Protein AF-A0AAD5S3L3-F1 (afdb_monomer_lite)

Sequence (80 aa):
VKTPSPTSDQKSIMHHFPKFTQAPWEKQVASLFSLRLLQRVTPMDRLDGVKCKCNVSFEFIQKVGQSVKFDVSKYLFDFV

Structure (mmCIF, N/CA/C/O backbone):
data_AF-A0AAD5S3L3-F1
#
_entry.id   AF-A0AAD5S3L3-F1
#
loop_
_atom_site.group_PDB
_atom_site.id
_atom_site.type_symbol
_atom_site.label_atom_id
_atom_site.label_alt_id
_atom_site.label_comp_id
_atom_site.label_asym_id
_atom_site.label_entity_id
_atom_site.label_seq_id
_atom_site.pdbx_PDB_ins_code
_atom_site.Cartn_x
_atom_site.Cartn_y
_atom_site.Cartn_z
_atom_site.occupancy
_atom_site.B_iso_or_equiv
_atom_site.auth_seq_id
_atom_site.auth_comp_id
_atom_site.auth_asym_id
_atom_site.auth_atom_id
_atom_site.pdbx_PDB_model_num
ATOM 1 N N . VAL A 1 1 ? 33.018 1.347 -5.862 1.00 39.47 1 VAL A N 1
ATOM 2 C CA . VAL A 1 1 ? 31.718 1.303 -6.575 1.00 39.47 1 VAL A CA 1
ATOM 3 C C . VAL A 1 1 ? 31.125 2.701 -6.523 1.00 39.47 1 VAL A C 1
ATOM 5 O O . VAL A 1 1 ? 30.896 3.199 -5.431 1.00 39.47 1 VAL A O 1
ATOM 8 N N . LYS A 1 2 ? 31.033 3.388 -7.665 1.00 39.12 2 LYS A N 1
ATOM 9 C CA . LYS A 1 2 ? 30.631 4.799 -7.750 1.00 39.12 2 LYS A CA 1
ATOM 10 C C . LYS A 1 2 ? 29.104 4.860 -7.826 1.00 39.12 2 LYS A C 1
ATOM 12 O O . LYS A 1 2 ? 28.531 4.433 -8.822 1.00 39.12 2 LYS A O 1
ATOM 17 N N . THR A 1 3 ? 28.457 5.312 -6.760 1.00 45.56 3 THR A N 1
ATOM 18 C CA . THR A 1 3 ? 27.008 5.550 -6.720 1.00 45.56 3 THR A CA 1
ATOM 19 C C . THR A 1 3 ? 26.662 6.658 -7.723 1.00 45.56 3 THR A C 1
ATOM 21 O O . THR A 1 3 ? 27.331 7.695 -7.703 1.00 45.56 3 THR A O 1
ATOM 24 N N . PRO A 1 4 ? 25.679 6.475 -8.621 1.00 46.25 4 PRO A N 1
ATOM 25 C CA . PRO A 1 4 ? 25.294 7.521 -9.559 1.00 46.25 4 PRO A CA 1
ATOM 26 C C . PRO A 1 4 ? 24.585 8.662 -8.821 1.00 46.25 4 PRO A C 1
ATOM 28 O O . PRO A 1 4 ? 23.687 8.444 -8.008 1.00 46.25 4 PRO A O 1
ATOM 31 N N . SER A 1 5 ? 25.035 9.884 -9.094 1.00 48.03 5 SER A N 1
ATOM 32 C CA . SER A 1 5 ? 24.485 11.133 -8.574 1.00 48.03 5 SER A CA 1
ATOM 33 C C . SER A 1 5 ? 23.057 11.349 -9.098 1.00 48.03 5 SER A C 1
ATOM 35 O O . SER A 1 5 ? 22.841 11.172 -10.298 1.00 48.03 5 SER A O 1
ATOM 37 N N . PRO A 1 6 ? 22.092 11.775 -8.266 1.00 47.88 6 PRO A N 1
ATOM 38 C CA . PRO A 1 6 ? 20.742 12.080 -8.730 1.00 47.88 6 PRO A CA 1
ATOM 39 C C . PRO A 1 6 ? 20.749 13.323 -9.631 1.00 47.88 6 PRO A C 1
ATOM 41 O O . PRO A 1 6 ? 21.286 14.373 -9.264 1.00 47.88 6 PRO A O 1
ATOM 44 N N . THR A 1 7 ? 20.166 13.184 -10.821 1.00 57.34 7 THR A N 1
ATOM 45 C CA . THR A 1 7 ? 20.000 14.238 -11.830 1.00 57.34 7 THR A CA 1
ATOM 46 C C . THR A 1 7 ? 19.168 15.395 -11.266 1.00 57.34 7 THR A C 1
ATOM 48 O O . THR A 1 7 ? 18.236 15.177 -10.489 1.00 57.34 7 THR A O 1
ATOM 51 N N . SER A 1 8 ? 19.514 16.628 -11.650 1.00 51.97 8 SER A N 1
ATOM 52 C CA . SER A 1 8 ? 19.003 17.895 -11.098 1.00 51.97 8 SER A CA 1
ATOM 53 C C . SER A 1 8 ? 17.475 18.018 -11.000 1.00 51.97 8 SER A C 1
ATOM 55 O O . SER A 1 8 ? 16.994 18.725 -10.116 1.00 51.97 8 SER A O 1
ATOM 57 N N . ASP A 1 9 ? 16.710 17.284 -11.810 1.00 51.81 9 ASP A N 1
ATOM 58 C CA . ASP A 1 9 ? 15.242 17.298 -11.788 1.00 51.81 9 ASP A CA 1
ATOM 59 C C . ASP A 1 9 ? 14.640 16.651 -10.526 1.00 51.81 9 ASP A C 1
ATOM 61 O O . ASP A 1 9 ? 13.579 17.062 -10.055 1.00 51.81 9 ASP A O 1
ATOM 65 N N . GLN A 1 10 ? 15.346 15.703 -9.892 1.00 48.72 10 GLN A N 1
ATOM 66 C CA . GLN A 1 10 ? 14.865 15.042 -8.669 1.00 48.72 10 GLN A CA 1
ATOM 67 C C . GLN A 1 10 ? 14.982 15.912 -7.408 1.00 48.72 10 GLN A C 1
ATOM 69 O O . GLN A 1 10 ? 14.322 15.635 -6.407 1.00 48.72 10 GLN A O 1
ATOM 74 N N . LYS A 1 11 ? 15.775 16.993 -7.436 1.00 50.41 11 LYS A N 1
ATOM 75 C CA . LYS A 1 11 ? 15.915 17.905 -6.286 1.00 50.41 11 LYS A CA 1
ATOM 76 C C . LYS A 1 11 ? 14.712 18.832 -6.106 1.00 50.41 11 LYS A C 1
ATOM 78 O O . LYS A 1 11 ? 14.465 19.279 -4.988 1.00 50.41 11 LYS A O 1
ATOM 8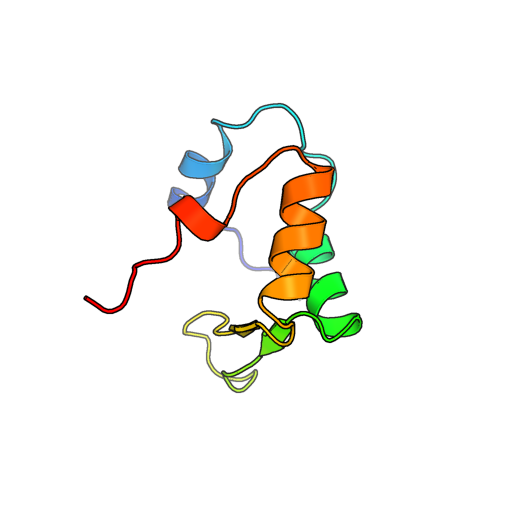3 N N . SER A 1 12 ? 13.960 19.108 -7.173 1.00 47.56 12 SER A N 1
ATOM 84 C CA . SER A 1 12 ? 12.928 20.155 -7.162 1.00 47.56 12 SER A CA 1
ATOM 85 C C . SER A 1 12 ? 11.662 19.745 -6.394 1.00 47.56 12 SER A C 1
ATOM 87 O O . SER A 1 12 ? 11.090 20.540 -5.654 1.00 47.56 12 SER A O 1
ATOM 89 N N . ILE A 1 13 ? 11.273 18.467 -6.461 1.00 55.28 13 ILE A N 1
ATOM 90 C CA . ILE A 1 13 ? 10.069 17.948 -5.779 1.00 55.28 13 ILE A CA 1
ATOM 91 C C . ILE A 1 13 ? 10.300 17.808 -4.258 1.00 55.28 13 ILE A C 1
ATOM 93 O O . ILE A 1 13 ? 9.363 17.802 -3.462 1.00 55.28 13 ILE A O 1
ATOM 97 N N . MET A 1 14 ? 11.566 17.759 -3.832 1.00 48.94 14 MET A N 1
ATOM 98 C CA . MET A 1 14 ? 11.965 17.474 -2.451 1.00 48.94 14 MET A CA 1
ATOM 99 C C . MET A 1 14 ? 11.977 18.712 -1.536 1.00 48.94 14 MET A C 1
ATOM 101 O O . MET A 1 14 ? 12.006 18.572 -0.315 1.00 48.94 14 MET A O 1
ATOM 105 N N . HIS A 1 15 ? 11.921 19.925 -2.099 1.00 49.97 15 HIS A N 1
ATOM 106 C CA . HIS A 1 15 ? 12.003 21.178 -1.335 1.00 49.97 15 HIS A CA 1
ATOM 107 C C . HIS A 1 15 ? 10.676 21.639 -0.703 1.00 49.97 15 HIS A C 1
ATOM 109 O O . HIS A 1 15 ? 10.691 22.572 0.098 1.00 49.97 15 HIS A O 1
ATOM 115 N N . HIS A 1 16 ? 9.540 21.005 -1.020 1.00 49.31 16 HIS A N 1
ATOM 116 C CA . HIS A 1 16 ? 8.217 21.475 -0.574 1.00 49.31 16 HIS A CA 1
ATOM 117 C C . HIS A 1 16 ? 7.664 20.785 0.690 1.00 49.31 16 HIS A C 1
ATOM 119 O O . HIS A 1 16 ? 6.603 21.166 1.176 1.00 49.31 16 HIS A O 1
ATOM 125 N N . PHE A 1 17 ? 8.383 19.815 1.270 1.00 44.75 17 PHE A N 1
ATOM 126 C CA . PHE A 1 17 ? 7.965 19.116 2.497 1.00 44.75 17 PHE A CA 1
ATOM 127 C C . PHE A 1 17 ? 9.051 19.179 3.586 1.00 44.75 17 PHE A C 1
ATOM 129 O O . PHE A 1 17 ? 9.807 18.226 3.781 1.00 44.75 17 PHE A O 1
ATOM 136 N N . PRO A 1 18 ? 9.158 20.293 4.332 1.00 49.09 18 PRO A N 1
ATOM 137 C CA . PRO A 1 18 ? 10.323 20.573 5.169 1.00 49.09 18 PRO A CA 1
ATOM 138 C C . PRO A 1 18 ? 10.279 19.954 6.584 1.00 49.09 18 PRO A C 1
ATOM 140 O O . PRO A 1 18 ? 10.816 20.558 7.508 1.00 49.09 18 PRO A O 1
ATOM 143 N N . LYS A 1 19 ? 9.649 18.787 6.823 1.00 43.75 19 LYS A N 1
ATOM 144 C CA . LYS A 1 19 ? 9.525 18.247 8.205 1.00 43.75 19 LYS A CA 1
ATOM 145 C C . LYS A 1 19 ? 9.741 16.739 8.434 1.00 43.75 19 LYS A C 1
ATOM 147 O O . LYS A 1 19 ? 9.451 16.281 9.533 1.00 43.75 19 LYS A O 1
ATOM 152 N N . PHE A 1 20 ? 10.285 15.955 7.495 1.00 45.50 20 PHE A N 1
ATOM 153 C CA . PHE A 1 20 ? 10.534 14.515 7.761 1.00 45.50 20 PHE A CA 1
ATOM 154 C C . PHE A 1 20 ? 11.875 13.956 7.248 1.00 45.50 20 PHE A C 1
ATOM 156 O O . PHE A 1 20 ? 12.078 12.745 7.168 1.00 45.50 20 PHE A O 1
ATOM 163 N N . THR A 1 21 ? 12.825 14.826 6.908 1.00 48.09 21 THR A N 1
ATOM 164 C CA . THR A 1 21 ? 14.049 14.469 6.174 1.00 48.09 21 THR A CA 1
ATOM 165 C C . THR A 1 21 ? 15.178 13.944 7.070 1.00 48.09 21 THR A C 1
ATOM 167 O O . THR A 1 21 ? 16.296 14.448 7.020 1.00 48.09 21 THR A O 1
ATOM 170 N N . GLN A 1 22 ? 14.920 12.921 7.891 1.00 48.12 22 GLN A N 1
ATOM 171 C CA . GLN A 1 22 ? 16.006 12.217 8.597 1.00 48.12 22 GLN A CA 1
ATOM 172 C C . GLN A 1 22 ? 16.007 10.693 8.428 1.00 48.12 22 GLN A C 1
ATOM 174 O O . GLN A 1 22 ? 16.830 9.998 9.019 1.00 48.12 22 GLN A O 1
ATOM 179 N N . ALA A 1 23 ? 15.171 10.162 7.537 1.00 52.56 23 ALA A N 1
ATOM 180 C CA . ALA A 1 23 ? 15.335 8.814 7.012 1.00 52.56 23 ALA A CA 1
ATOM 181 C C . ALA A 1 23 ? 15.319 8.875 5.479 1.00 52.56 23 ALA A C 1
ATOM 183 O O . ALA A 1 23 ? 14.434 9.526 4.923 1.00 52.56 23 ALA A O 1
ATOM 184 N N . PRO A 1 24 ? 16.258 8.209 4.780 1.00 72.31 24 PRO A N 1
ATOM 185 C CA . PRO A 1 24 ? 16.119 7.989 3.349 1.00 72.31 24 PRO A CA 1
ATOM 186 C C . PRO A 1 24 ? 14.794 7.250 3.147 1.00 72.31 24 PRO A C 1
ATOM 188 O O . PRO A 1 24 ? 14.605 6.168 3.714 1.00 72.31 24 PRO A O 1
ATOM 191 N N . TRP A 1 25 ? 13.857 7.832 2.402 1.00 72.25 25 TRP A N 1
ATOM 192 C CA . TRP A 1 25 ? 12.588 7.188 2.047 1.00 72.25 25 TRP A CA 1
ATOM 193 C C . TRP A 1 25 ? 12.846 5.819 1.391 1.00 72.25 25 TRP A C 1
ATOM 195 O O . TRP A 1 25 ? 12.069 4.882 1.561 1.00 72.25 25 TRP A O 1
ATOM 205 N N . GLU A 1 26 ? 14.013 5.658 0.759 1.00 73.25 26 GLU A N 1
ATOM 206 C CA . GLU A 1 26 ? 14.544 4.409 0.225 1.00 73.25 26 GLU A CA 1
ATOM 207 C C . GLU A 1 26 ? 14.618 3.307 1.294 1.00 73.25 26 GLU A C 1
ATOM 209 O O . GLU A 1 26 ? 14.265 2.159 1.023 1.00 73.25 26 GLU A O 1
ATOM 214 N N . LYS A 1 27 ? 15.024 3.639 2.530 1.00 78.44 27 LYS A N 1
ATOM 215 C CA . LYS A 1 27 ? 15.071 2.681 3.648 1.00 78.44 27 LYS A CA 1
ATOM 216 C C . LYS A 1 27 ? 13.674 2.303 4.128 1.00 78.44 27 LYS A C 1
ATOM 218 O O . LYS A 1 27 ? 13.443 1.145 4.459 1.00 78.44 27 LYS A O 1
ATOM 223 N N . GLN A 1 28 ? 12.740 3.253 4.152 1.00 81.25 28 GLN A N 1
ATOM 224 C CA . GLN A 1 28 ? 11.356 2.972 4.541 1.00 81.25 28 GLN A CA 1
ATOM 225 C C . GLN A 1 28 ? 10.687 2.044 3.523 1.00 81.25 28 GLN A C 1
ATOM 227 O O . GLN A 1 28 ? 10.091 1.041 3.906 1.00 81.25 28 GLN A O 1
ATOM 232 N N . VAL A 1 29 ? 10.874 2.310 2.229 1.00 80.56 29 VAL A N 1
ATOM 233 C CA . VAL A 1 29 ? 10.369 1.464 1.141 1.00 80.56 29 VAL A CA 1
ATOM 234 C C . VAL A 1 29 ? 11.016 0.074 1.159 1.00 80.56 29 VAL A C 1
ATOM 236 O O . VAL A 1 29 ? 10.316 -0.924 0.994 1.00 80.56 29 VAL A O 1
ATOM 239 N N . ALA A 1 30 ? 12.324 -0.027 1.421 1.00 82.31 30 ALA A N 1
ATOM 240 C CA . ALA A 1 30 ? 13.002 -1.317 1.571 1.00 82.31 30 ALA A CA 1
ATOM 241 C C . ALA A 1 30 ? 12.397 -2.164 2.704 1.00 82.31 30 ALA A C 1
ATOM 243 O O . ALA A 1 30 ? 12.145 -3.354 2.513 1.00 82.31 30 ALA A O 1
ATOM 244 N N . SER A 1 31 ? 12.084 -1.550 3.849 1.00 85.12 31 SER A N 1
ATOM 245 C CA . SER A 1 31 ? 11.408 -2.235 4.956 1.00 85.12 31 SER A CA 1
ATOM 246 C C . SER A 1 31 ? 10.033 -2.773 4.559 1.00 85.12 31 SER A C 1
ATOM 248 O O . SER A 1 31 ? 9.680 -3.878 4.960 1.00 85.12 31 SER A O 1
ATOM 250 N N . LEU A 1 32 ? 9.274 -2.058 3.723 1.00 85.19 32 LEU A N 1
ATOM 251 C CA . LEU A 1 32 ? 7.979 -2.541 3.229 1.00 85.19 32 LEU A CA 1
ATOM 252 C C . LEU A 1 32 ? 8.114 -3.789 2.339 1.00 85.19 32 LEU A C 1
ATOM 254 O O . LEU A 1 32 ? 7.248 -4.664 2.395 1.00 85.19 32 LEU A O 1
ATOM 258 N N . PHE A 1 33 ? 9.195 -3.910 1.558 1.00 83.44 33 PHE A N 1
ATOM 259 C CA . PHE A 1 33 ? 9.502 -5.144 0.822 1.00 83.44 33 PHE A CA 1
ATOM 260 C C . PHE A 1 33 ? 9.894 -6.287 1.766 1.00 83.44 33 PHE A C 1
ATOM 262 O O . PHE A 1 33 ? 9.379 -7.396 1.622 1.00 83.44 33 PHE A O 1
ATOM 269 N N . SER A 1 34 ? 10.752 -6.023 2.758 1.00 85.00 34 SER A N 1
ATOM 270 C CA . SER A 1 34 ? 11.167 -7.023 3.756 1.00 85.00 34 SER A CA 1
ATOM 271 C C . SER A 1 34 ? 9.987 -7.558 4.572 1.00 85.00 34 SER A C 1
ATOM 273 O O . SER A 1 34 ? 9.910 -8.754 4.841 1.00 85.00 34 SER A O 1
ATOM 275 N N . LEU A 1 35 ? 9.031 -6.688 4.907 1.00 86.50 35 LEU A N 1
ATOM 276 C CA . LEU A 1 35 ? 7.792 -7.030 5.614 1.00 86.50 35 LEU A CA 1
ATOM 277 C C . LEU A 1 35 ? 6.705 -7.616 4.695 1.00 86.50 35 LEU A C 1
ATOM 279 O O . LEU A 1 35 ? 5.605 -7.896 5.160 1.00 86.50 35 LEU A O 1
ATOM 283 N N . ARG A 1 36 ? 6.991 -7.803 3.396 1.00 84.56 36 ARG A N 1
ATOM 284 C CA . ARG A 1 36 ? 6.053 -8.311 2.376 1.00 84.56 36 ARG A CA 1
ATOM 285 C C . ARG A 1 36 ? 4.759 -7.500 2.251 1.00 84.56 36 ARG A C 1
ATOM 287 O O . ARG A 1 36 ? 3.731 -8.037 1.845 1.00 84.56 36 ARG A O 1
ATOM 294 N N . LEU A 1 37 ? 4.816 -6.209 2.564 1.00 85.25 37 LEU A N 1
ATOM 295 C CA . LEU A 1 37 ? 3.712 -5.269 2.352 1.00 85.25 37 LEU A CA 1
ATOM 296 C C . LEU A 1 37 ? 3.703 -4.762 0.903 1.00 85.25 37 LEU A C 1
ATOM 298 O O . LEU A 1 37 ? 2.645 -4.515 0.327 1.00 85.25 37 LEU A O 1
ATOM 302 N N . LEU A 1 38 ? 4.889 -4.681 0.292 1.00 84.94 38 LEU A N 1
ATOM 303 C CA . LEU A 1 38 ? 5.082 -4.450 -1.136 1.00 84.94 38 LEU A CA 1
ATOM 304 C C . LEU A 1 38 ? 5.767 -5.657 -1.771 1.00 84.94 38 LEU A C 1
ATOM 306 O O . LEU A 1 38 ? 6.666 -6.260 -1.187 1.00 84.94 38 LEU A O 1
ATOM 310 N N . GLN A 1 39 ? 5.378 -5.979 -3.002 1.00 85.62 39 GLN A N 1
ATOM 311 C CA . GLN A 1 39 ? 6.044 -6.993 -3.810 1.00 85.62 39 GLN A CA 1
ATOM 312 C C . GLN A 1 39 ? 6.542 -6.369 -5.110 1.00 85.62 39 GLN A C 1
ATOM 314 O O . GLN A 1 39 ? 5.810 -5.672 -5.812 1.00 85.62 39 GLN A O 1
ATOM 319 N N . ARG A 1 40 ? 7.804 -6.627 -5.449 1.00 82.38 40 ARG A N 1
ATOM 320 C CA . ARG A 1 40 ? 8.388 -6.184 -6.714 1.00 82.38 40 ARG A CA 1
ATOM 321 C C . ARG A 1 40 ? 7.797 -7.002 -7.866 1.00 82.38 40 ARG A C 1
ATOM 323 O O . ARG A 1 40 ? 7.685 -8.221 -7.762 1.00 82.38 40 ARG A O 1
ATOM 330 N N . VAL A 1 41 ? 7.413 -6.320 -8.943 1.00 82.25 41 VAL A N 1
ATOM 331 C CA . VAL A 1 41 ? 6.832 -6.933 -10.152 1.00 82.25 41 VAL A CA 1
ATOM 332 C C . VAL A 1 41 ? 7.850 -6.965 -11.294 1.00 82.25 41 VAL A C 1
ATOM 334 O O . VAL A 1 41 ? 7.817 -7.880 -12.109 1.00 82.25 41 VAL A O 1
ATOM 337 N N . THR A 1 42 ? 8.787 -6.011 -11.350 1.00 73.38 42 THR A N 1
ATOM 338 C CA . THR A 1 42 ? 9.875 -6.028 -12.339 1.00 73.38 42 THR A CA 1
ATOM 339 C C . THR A 1 42 ? 11.075 -6.874 -11.893 1.00 73.38 42 THR A C 1
ATOM 341 O O . THR A 1 42 ? 11.484 -6.787 -10.733 1.00 73.38 42 THR A O 1
ATOM 344 N N . PRO A 1 43 ? 11.698 -7.645 -12.804 1.00 66.00 43 PRO A N 1
ATOM 345 C CA . PRO A 1 43 ? 12.996 -8.270 -12.556 1.00 66.00 43 PRO A CA 1
ATOM 346 C C . PRO A 1 43 ? 14.049 -7.225 -12.156 1.00 66.00 43 PRO A C 1
ATOM 348 O O . PRO A 1 43 ? 14.008 -6.095 -12.644 1.00 66.00 43 PRO A O 1
ATOM 351 N N . MET A 1 44 ? 14.990 -7.599 -11.283 1.00 62.12 44 MET A N 1
ATOM 352 C CA . MET A 1 44 ? 16.040 -6.701 -10.764 1.00 62.12 44 MET A CA 1
ATOM 353 C C . MET A 1 44 ? 16.942 -6.096 -11.857 1.00 62.12 44 MET A C 1
ATOM 355 O O . MET A 1 44 ? 17.502 -5.029 -11.632 1.00 62.12 44 MET A O 1
ATOM 359 N N . ASP A 1 45 ? 17.033 -6.729 -13.030 1.00 58.16 45 ASP A N 1
ATOM 360 C CA . ASP A 1 45 ? 17.938 -6.337 -14.123 1.00 58.16 45 ASP A CA 1
ATOM 361 C C . ASP A 1 45 ? 17.388 -5.260 -15.076 1.00 58.16 45 ASP A C 1
ATOM 363 O O . ASP A 1 45 ? 18.088 -4.840 -15.997 1.00 58.16 45 ASP A O 1
ATOM 367 N N . ARG A 1 46 ? 16.146 -4.784 -14.892 1.00 52.91 46 ARG A N 1
ATOM 368 C CA . ARG A 1 46 ? 15.603 -3.681 -15.704 1.00 52.91 46 ARG A CA 1
ATOM 369 C C . ARG A 1 46 ? 15.742 -2.341 -14.983 1.00 52.91 46 ARG A C 1
ATOM 371 O O . ARG A 1 46 ? 15.122 -2.113 -13.948 1.00 52.91 46 ARG A O 1
ATOM 378 N N . LEU A 1 47 ? 16.515 -1.442 -15.593 1.00 54.69 47 LEU A N 1
ATOM 379 C CA . LEU A 1 47 ? 16.725 -0.045 -15.181 1.00 54.69 47 LEU A CA 1
ATOM 380 C C . LEU A 1 47 ? 15.480 0.849 -15.375 1.00 54.69 47 LEU A C 1
ATOM 382 O O . LEU A 1 47 ? 15.480 1.995 -14.929 1.00 54.69 47 LEU A O 1
ATOM 386 N N . ASP A 1 48 ? 14.406 0.323 -15.974 1.00 60.38 48 ASP A N 1
ATOM 387 C CA . ASP A 1 48 ? 13.133 1.014 -16.230 1.00 60.38 48 ASP A CA 1
ATOM 388 C C . ASP A 1 48 ? 12.259 1.147 -14.965 1.00 60.38 48 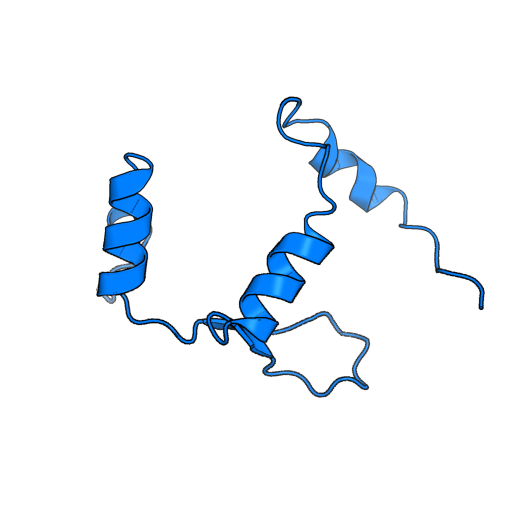ASP A C 1
ATOM 390 O O . ASP A 1 48 ? 11.098 0.738 -14.941 1.00 60.38 48 ASP A O 1
ATOM 394 N N . GLY A 1 49 ? 12.817 1.685 -13.881 1.00 63.75 49 GLY A N 1
ATOM 395 C CA . GLY A 1 49 ? 12.084 1.988 -12.651 1.00 63.75 49 GLY A CA 1
ATOM 396 C C . GLY A 1 49 ? 11.572 0.769 -11.860 1.00 63.75 49 GLY A C 1
ATOM 397 O O . GLY A 1 49 ? 11.261 -0.313 -12.363 1.00 63.75 49 GLY A O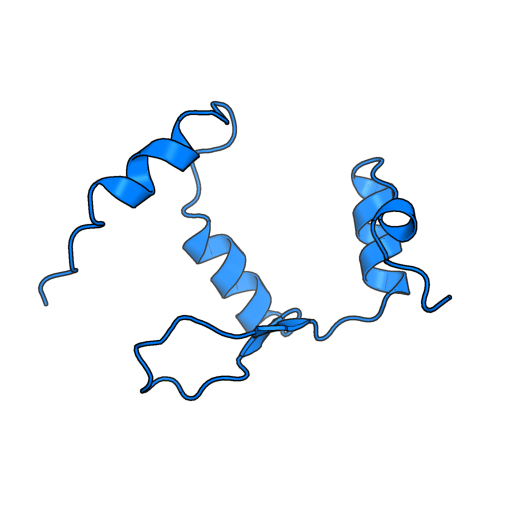 1
ATOM 398 N N . VAL A 1 50 ? 11.460 0.938 -10.543 1.00 69.38 50 VAL A N 1
ATOM 399 C CA . VAL A 1 50 ? 10.920 -0.107 -9.664 1.00 69.38 50 VAL A CA 1
ATOM 400 C C . VAL A 1 50 ? 9.399 -0.142 -9.798 1.00 69.38 50 VAL A C 1
ATOM 402 O O . VAL A 1 50 ? 8.709 0.723 -9.266 1.00 69.38 50 VAL A O 1
ATOM 405 N N . LYS A 1 51 ? 8.859 -1.167 -10.465 1.00 79.00 51 LYS A N 1
ATOM 406 C CA . LYS A 1 51 ? 7.423 -1.462 -10.442 1.00 79.00 51 LYS A CA 1
ATOM 407 C C . LYS A 1 51 ? 7.134 -2.385 -9.267 1.00 79.00 51 LYS A C 1
ATOM 409 O O . LYS A 1 51 ? 7.737 -3.455 -9.133 1.00 79.00 51 LYS A O 1
ATOM 414 N N . CYS A 1 52 ? 6.205 -1.979 -8.415 1.00 83.56 52 CYS A N 1
ATOM 415 C CA . CYS A 1 52 ? 5.764 -2.759 -7.270 1.00 83.56 52 CYS A CA 1
ATOM 416 C C . CYS A 1 52 ? 4.241 -2.865 -7.250 1.00 83.56 52 CYS A C 1
ATOM 418 O O . CYS A 1 52 ? 3.537 -1.997 -7.759 1.00 83.56 52 CYS A O 1
ATOM 420 N N . LYS A 1 53 ? 3.750 -3.959 -6.677 1.00 84.94 53 LYS A N 1
ATOM 421 C CA . LYS A 1 53 ? 2.348 -4.151 -6.329 1.00 84.94 53 LYS A CA 1
ATOM 422 C C . LYS A 1 53 ? 2.209 -4.124 -4.814 1.00 84.94 53 LYS A C 1
ATOM 424 O O . LYS A 1 53 ? 3.122 -4.528 -4.088 1.00 84.94 53 LYS A O 1
ATOM 429 N N . CYS A 1 54 ? 1.051 -3.680 -4.355 1.00 89.38 54 CYS A N 1
ATOM 430 C CA . CYS A 1 54 ? 0.671 -3.784 -2.958 1.00 89.38 54 CYS A CA 1
ATOM 431 C C . CYS A 1 54 ? 0.295 -5.241 -2.644 1.00 89.38 54 CYS A C 1
ATOM 433 O O . CYS A 1 54 ? -0.378 -5.882 -3.449 1.00 89.38 54 CYS A O 1
ATOM 435 N N . ASN A 1 55 ? 0.759 -5.776 -1.513 1.00 91.25 55 ASN A N 1
ATOM 436 C CA . ASN A 1 55 ? 0.482 -7.153 -1.079 1.00 91.25 55 ASN A CA 1
ATOM 437 C C . ASN A 1 55 ? -0.392 -7.194 0.188 1.00 91.25 55 ASN A C 1
ATOM 439 O O . ASN A 1 55 ? -0.391 -8.167 0.937 1.00 91.25 55 ASN A O 1
ATOM 443 N N . VAL A 1 56 ? -1.126 -6.115 0.448 1.00 90.00 56 VAL A N 1
ATOM 444 C CA . VAL A 1 56 ? -2.051 -6.002 1.577 1.00 90.00 56 VAL A CA 1
ATOM 445 C C . VAL A 1 56 ? -3.472 -5.783 1.081 1.00 90.00 56 VAL A C 1
ATOM 447 O O . VAL A 1 56 ? -3.688 -5.262 -0.014 1.00 90.00 56 VAL A O 1
ATOM 450 N N . SER A 1 57 ? -4.444 -6.194 1.892 1.00 91.38 57 SER A N 1
ATOM 451 C CA . SER A 1 57 ? -5.860 -5.976 1.609 1.00 91.38 57 SER A CA 1
ATOM 452 C C . SER A 1 57 ? -6.250 -4.508 1.789 1.00 91.38 57 SER A C 1
ATOM 454 O O . SER A 1 57 ? -5.585 -3.741 2.492 1.00 91.38 57 SER A O 1
ATOM 456 N N . PHE A 1 58 ? -7.378 -4.124 1.193 1.00 89.75 58 PHE A N 1
ATOM 457 C CA . PHE A 1 58 ? -7.939 -2.789 1.381 1.00 89.75 58 PHE A CA 1
ATOM 458 C C . PHE A 1 58 ? -8.261 -2.496 2.855 1.00 89.75 58 PHE A C 1
ATOM 460 O O . PHE A 1 58 ? -7.933 -1.417 3.340 1.00 89.75 58 PHE A O 1
ATOM 467 N N . GLU A 1 59 ? -8.784 -3.473 3.603 1.00 91.06 59 GLU A N 1
ATOM 468 C CA . GLU A 1 59 ? -9.059 -3.319 5.040 1.00 91.06 59 GLU A CA 1
ATOM 469 C C . GLU A 1 59 ? -7.812 -2.928 5.844 1.00 91.06 59 GLU A C 1
ATOM 471 O O . GLU A 1 59 ? -7.880 -2.098 6.753 1.00 91.06 59 GLU A O 1
ATOM 476 N N . PHE A 1 60 ? -6.654 -3.510 5.512 1.00 91.69 60 PHE A N 1
ATOM 477 C CA . PHE A 1 60 ? -5.393 -3.149 6.155 1.00 91.69 60 PHE A CA 1
ATOM 478 C C . PHE A 1 60 ? -5.029 -1.691 5.858 1.00 91.69 60 PHE A C 1
ATOM 480 O O . PHE A 1 60 ? -4.700 -0.935 6.773 1.00 91.69 60 PHE A O 1
ATOM 487 N N . ILE A 1 61 ? -5.140 -1.277 4.593 1.00 91.56 61 ILE A N 1
ATOM 488 C CA . ILE A 1 61 ? -4.865 0.099 4.169 1.00 91.56 61 ILE A CA 1
ATOM 489 C C . ILE A 1 61 ? -5.822 1.087 4.852 1.00 91.56 61 ILE A C 1
ATOM 491 O O . ILE A 1 61 ? -5.379 2.136 5.321 1.00 91.56 61 ILE A O 1
ATOM 495 N N . GLN A 1 62 ? -7.105 0.744 4.985 1.00 92.94 62 GLN A N 1
ATOM 496 C CA . GLN A 1 62 ? -8.075 1.566 5.709 1.00 92.94 62 GLN A CA 1
ATOM 497 C C . GLN A 1 62 ? -7.704 1.725 7.186 1.00 92.94 62 GLN A C 1
ATOM 499 O O . GLN A 1 62 ? -7.733 2.845 7.693 1.00 92.94 62 GLN A O 1
ATOM 504 N N . LYS A 1 63 ? -7.300 0.647 7.874 1.00 93.88 63 LYS A N 1
ATOM 505 C CA . LYS A 1 63 ? -6.863 0.712 9.283 1.00 93.88 63 LYS A CA 1
ATOM 506 C C . LYS A 1 63 ? -5.641 1.615 9.465 1.00 93.88 63 LYS A C 1
ATOM 508 O O . LYS A 1 63 ? -5.603 2.422 10.393 1.00 93.88 63 LYS A O 1
ATOM 513 N N . VAL A 1 64 ? -4.664 1.523 8.561 1.00 91.12 64 VAL A N 1
ATOM 514 C CA . VAL A 1 64 ? -3.501 2.425 8.559 1.00 91.12 64 VAL A CA 1
ATOM 515 C C . VAL A 1 64 ? -3.943 3.870 8.328 1.00 91.12 64 VAL A C 1
ATOM 517 O O . VAL A 1 64 ? -3.550 4.744 9.097 1.00 91.12 64 VAL A O 1
ATOM 520 N N . GLY A 1 65 ? -4.809 4.127 7.344 1.00 90.50 65 GLY A N 1
ATOM 521 C CA . GLY A 1 65 ? -5.366 5.459 7.096 1.00 90.50 65 GLY A CA 1
ATOM 522 C C . GLY A 1 65 ? -6.057 6.044 8.332 1.00 90.50 65 GLY A C 1
ATOM 523 O O . GLY A 1 65 ? -5.740 7.155 8.751 1.00 90.50 65 GLY A O 1
ATOM 524 N N . GLN A 1 66 ? -6.913 5.267 9.000 1.00 93.19 66 GLN A N 1
ATOM 525 C CA . GLN A 1 66 ? -7.600 5.686 10.228 1.00 93.19 66 GLN A CA 1
ATOM 526 C C . GLN A 1 66 ?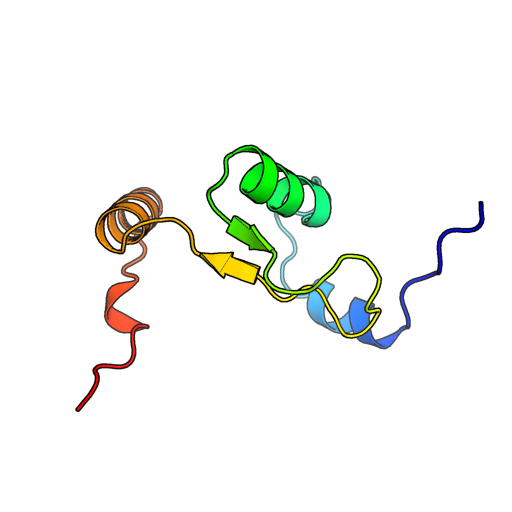 -6.626 6.085 11.345 1.00 93.19 66 GLN A C 1
ATOM 528 O O . GLN A 1 66 ? -6.856 7.092 12.016 1.00 93.19 66 GLN A O 1
ATOM 533 N N . SER A 1 67 ? -5.511 5.359 11.510 1.00 93.88 67 SER A N 1
ATOM 534 C CA . SER A 1 67 ? -4.486 5.679 12.522 1.00 93.88 67 SER A CA 1
ATOM 535 C C . SER A 1 67 ? -3.856 7.064 12.337 1.00 93.88 67 SER A C 1
ATOM 537 O O . SER A 1 67 ? -3.464 7.705 13.310 1.00 93.88 67 SER A O 1
ATOM 539 N N . VAL A 1 68 ? -3.825 7.557 11.096 1.00 94.81 68 VAL A N 1
ATOM 540 C CA . VAL A 1 68 ? -3.314 8.887 10.737 1.00 94.81 68 VAL A CA 1
ATOM 541 C C . VAL A 1 68 ? -4.438 9.863 10.375 1.00 94.81 68 VAL A C 1
ATOM 543 O O . VAL A 1 68 ? -4.177 10.921 9.808 1.00 94.81 68 VAL A O 1
ATOM 546 N N . LYS A 1 69 ? -5.690 9.532 10.726 1.00 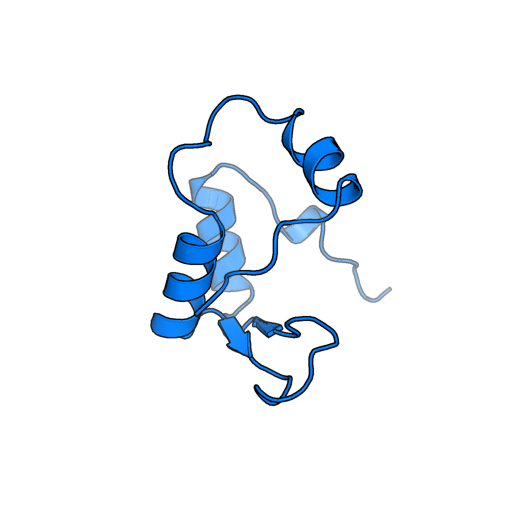93.62 69 LYS A N 1
ATOM 547 C CA . LYS A 1 69 ? -6.900 10.325 10.436 1.00 93.62 69 LYS A CA 1
ATOM 548 C C . LYS A 1 69 ? -7.068 10.646 8.942 1.00 93.62 69 LYS A C 1
ATOM 550 O O . LYS A 1 69 ? -7.507 11.733 8.575 1.00 93.62 69 LYS A O 1
ATOM 555 N N . PHE A 1 70 ? -6.723 9.687 8.089 1.00 92.06 70 PHE A N 1
ATOM 556 C CA . PHE A 1 70 ? -6.795 9.770 6.635 1.00 92.06 70 PHE A CA 1
ATOM 557 C C . PHE A 1 70 ? -7.797 8.753 6.076 1.00 92.06 70 PHE A C 1
ATOM 559 O O . PHE A 1 70 ? -7.701 7.555 6.343 1.00 92.06 70 PHE A O 1
ATOM 566 N N . ASP A 1 71 ? -8.753 9.224 5.275 1.00 89.94 71 ASP A N 1
ATOM 567 C CA . ASP A 1 71 ? -9.757 8.373 4.630 1.00 89.94 71 ASP A CA 1
ATOM 568 C C . ASP A 1 71 ? -9.336 8.029 3.198 1.00 89.94 71 ASP A C 1
ATOM 570 O O . ASP A 1 71 ? -9.504 8.822 2.272 1.00 89.94 71 ASP A O 1
ATOM 574 N N . VAL A 1 72 ? -8.783 6.826 3.034 1.00 89.75 72 VAL A N 1
ATOM 575 C CA . VAL A 1 72 ? -8.268 6.315 1.754 1.00 89.75 72 VAL A CA 1
ATOM 576 C C . VAL A 1 72 ? -9.389 6.092 0.734 1.00 89.75 72 VAL A C 1
ATOM 578 O O . VAL A 1 72 ? -9.155 6.211 -0.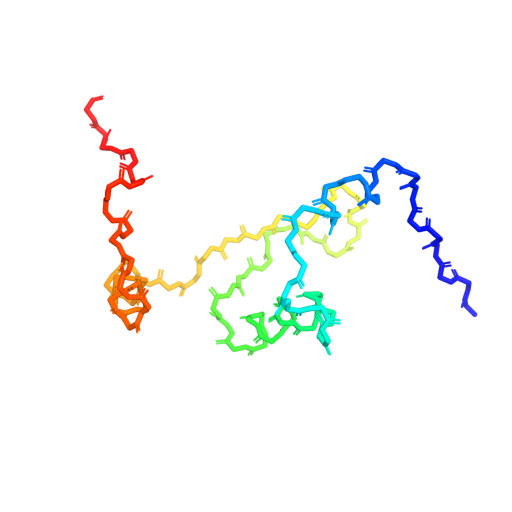465 1.00 89.75 72 VAL A O 1
ATOM 581 N N . SER A 1 73 ? -10.612 5.809 1.189 1.00 89.06 73 SER A N 1
ATOM 582 C CA . SER A 1 73 ? -11.743 5.430 0.329 1.00 89.06 73 SER A CA 1
ATOM 583 C C . SER A 1 73 ? -12.115 6.545 -0.652 1.00 89.06 73 SER A C 1
ATOM 585 O O . SER A 1 73 ? -12.487 6.270 -1.784 1.00 89.06 73 SER A O 1
ATOM 587 N N . LYS A 1 74 ? -11.923 7.810 -0.253 1.00 88.12 74 LYS A N 1
ATOM 588 C CA . LYS A 1 74 ? -12.166 9.002 -1.088 1.00 88.12 74 LYS A CA 1
ATOM 589 C C . LYS A 1 74 ? -11.210 9.147 -2.274 1.00 88.12 74 LYS A C 1
ATOM 591 O O . LYS A 1 74 ? -11.468 9.949 -3.163 1.00 88.12 74 LYS A O 1
ATOM 596 N N . TYR A 1 75 ? -10.091 8.428 -2.249 1.00 88.00 75 TYR A N 1
ATOM 597 C CA . TYR A 1 75 ? -9.052 8.463 -3.282 1.00 88.00 75 TYR A CA 1
ATOM 598 C C . TYR A 1 75 ? -9.063 7.215 -4.159 1.00 88.00 75 TYR A C 1
ATOM 600 O O . TYR A 1 75 ? -8.301 7.135 -5.123 1.00 88.00 75 TYR A O 1
ATOM 608 N N . LEU A 1 76 ? -9.898 6.233 -3.821 1.00 85.19 76 LEU A N 1
ATOM 609 C CA . LEU A 1 76 ? -10.159 5.131 -4.720 1.00 85.19 76 LEU A CA 1
ATOM 610 C C . LEU A 1 76 ? -11.089 5.627 -5.821 1.00 85.19 76 LEU A C 1
ATOM 612 O O . LEU A 1 76 ? -12.129 6.221 -5.546 1.00 85.19 76 LEU A O 1
ATOM 616 N N . PHE A 1 77 ? -10.697 5.382 -7.068 1.00 82.44 77 PHE A N 1
ATOM 617 C CA . PHE A 1 77 ? -11.637 5.482 -8.170 1.00 82.44 77 PHE A CA 1
ATOM 618 C C . PHE A 1 77 ? -12.678 4.383 -7.990 1.00 82.44 77 PHE A C 1
ATOM 620 O O . PHE A 1 77 ? -12.327 3.203 -7.924 1.00 82.44 77 PHE A O 1
ATOM 627 N N . ASP A 1 78 ? -13.938 4.788 -7.881 1.00 67.56 78 ASP A N 1
ATOM 628 C CA . ASP A 1 78 ? -15.044 3.857 -8.003 1.00 67.56 78 ASP A CA 1
ATOM 629 C C . ASP A 1 78 ? -15.085 3.376 -9.458 1.00 67.56 78 ASP A C 1
ATOM 631 O O . ASP A 1 78 ? -14.916 4.176 -10.384 1.00 67.56 78 ASP A O 1
ATOM 635 N N . PHE A 1 79 ? -15.244 2.070 -9.667 1.00 54.09 79 PHE A N 1
ATOM 636 C CA . PHE A 1 79 ? -15.385 1.482 -11.003 1.00 54.09 79 PHE A CA 1
ATOM 637 C C . PHE A 1 79 ? -16.813 1.719 -11.529 1.00 54.09 79 PHE A C 1
ATOM 639 O O . PHE A 1 79 ? -17.516 0.757 -11.840 1.00 54.09 79 PHE A O 1
ATOM 646 N N . VAL A 1 80 ? -17.257 2.981 -11.572 1.00 45.88 80 VAL A N 1
ATOM 647 C CA . VAL A 1 80 ? -18.496 3.374 -12.264 1.00 45.88 80 VAL A CA 1
ATOM 648 C C . VAL A 1 80 ? -18.252 3.406 -13.765 1.00 45.88 80 VAL A C 1
ATOM 650 O O . VAL A 1 80 ? -17.255 4.036 -14.187 1.00 45.88 80 VAL A O 1
#

Foldseek 3Di:
DDDDDDDPVVVPVVPPDPPDPPDDVVVVVVVCVVVVQKDFPDDPPDPPDTDIDGPDDPVVVCVVCVVVVHGCVVVDDDPD

Secondary structure (DSSP, 8-state):
--PPPPPGGGGTGGGG-TT-TTS-HHHHHHHHHHTTSEEE-S-TT--S---EEE-S-HHHHHHHHHHTT--GGGGSPP--

Organism: NCBI:txid64517

pLDDT: mean 71.63, std 18.2, range [39.12, 94.81]

Radius of gyration: 16.12 Å; chains: 1; bounding box: 50×30×29 Å

InterPro domains:
  IPR020796 Origin recognition complex, subunit 5 [PTHR12705] (21-78)
  IPR047088 Origin recognition complex subunit 5, C-terminal [PF14630] (21-76)